Protein AF-A0A496E9L5-F1 (afdb_monomer_lite)

Foldseek 3Di:
DVCCPPVHVPDDQQRVVVVVCVVVVHPDNPSVVLVVQLVPDPDPHSPVVVVVVVVVVVVVVVVVVVVVVVVD

Sequence (72 aa):
DVMGCINNGNMPLKQLAPLLYKIFGVDSKDCYRFYTDIKRRKNESRTYFIDRMQEKLNERMLRDEELERMRK

Secondary structure (DSSP, 8-state):
-GGGTTGGGT--HHHHHHHHHHHHT-----HHHHHHHHHH--SS-TTHHHHHHHHHHHHHHHHHHHHHHHT-

Radius of gyration: 16.72 Å; chains: 1; bounding box: 40×27×43 Å

pLDDT: mean 90.83, std 8.16, range [53.56, 98.5]

Structure (mmCIF, N/CA/C/O backbone):
data_AF-A0A496E9L5-F1
#
_entry.id   AF-A0A496E9L5-F1
#
loop_
_atom_site.group_PDB
_atom_site.id
_atom_site.type_symbol
_atom_site.label_atom_id
_atom_site.label_alt_id
_atom_site.label_comp_id
_atom_site.label_asym_id
_atom_site.label_entity_id
_atom_site.label_seq_id
_atom_site.pdbx_PDB_ins_code
_atom_site.Cartn_x
_atom_site.Cartn_y
_atom_site.Cartn_z
_atom_site.occupancy
_atom_site.B_iso_or_equiv
_atom_site.auth_seq_id
_atom_site.auth_comp_id
_atom_site.auth_asym_id
_atom_site.auth_atom_id
_atom_site.pdbx_PDB_model_num
ATOM 1 N N . ASP A 1 1 ? 11.638 4.660 12.981 1.00 53.56 1 ASP A N 1
ATOM 2 C CA . ASP A 1 1 ? 11.260 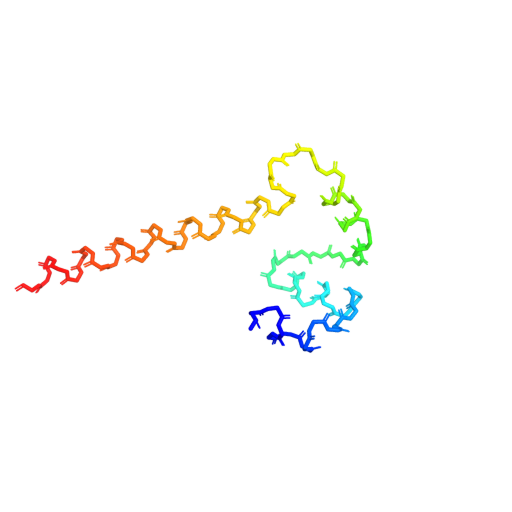5.088 11.625 1.00 53.56 1 ASP A CA 1
ATOM 3 C C . ASP A 1 1 ? 10.490 3.949 10.963 1.00 53.56 1 ASP A C 1
ATOM 5 O O . ASP A 1 1 ? 11.013 2.843 10.890 1.00 53.56 1 ASP A O 1
ATOM 9 N N . VAL A 1 2 ? 9.227 4.175 10.588 1.00 61.81 2 VAL A N 1
ATOM 10 C CA . VAL A 1 2 ? 8.325 3.135 10.039 1.00 61.81 2 VAL A CA 1
ATOM 11 C C . VAL A 1 2 ? 8.802 2.663 8.656 1.00 61.81 2 VAL A C 1
ATOM 13 O O . VAL A 1 2 ? 8.486 1.561 8.213 1.00 61.81 2 VAL A O 1
ATOM 16 N N . MET A 1 3 ? 9.649 3.459 7.996 1.00 62.09 3 MET A N 1
ATOM 17 C CA . MET A 1 3 ? 10.205 3.163 6.673 1.00 62.09 3 MET A CA 1
ATOM 18 C C . MET A 1 3 ? 11.177 1.968 6.662 1.00 62.09 3 MET A C 1
ATOM 20 O O . MET A 1 3 ? 11.509 1.457 5.594 1.00 62.09 3 MET A O 1
ATOM 24 N N . GLY A 1 4 ? 11.605 1.477 7.833 1.00 74.44 4 GLY A N 1
ATOM 25 C CA . GLY A 1 4 ? 12.480 0.308 7.965 1.00 74.44 4 GLY A CA 1
ATOM 26 C C . GLY A 1 4 ? 11.768 -1.051 7.946 1.00 74.44 4 GLY A C 1
ATOM 27 O O . GLY A 1 4 ? 12.433 -2.081 7.853 1.00 74.44 4 GLY A O 1
ATOM 28 N N . CYS A 1 5 ? 10.432 -1.087 8.006 1.00 82.19 5 CYS A N 1
ATOM 29 C CA . CYS A 1 5 ? 9.678 -2.336 8.177 1.00 82.19 5 CYS A CA 1
ATOM 30 C C . CYS A 1 5 ? 9.811 -3.324 7.002 1.00 82.19 5 CYS A C 1
ATOM 32 O O . CYS A 1 5 ? 9.541 -4.510 7.176 1.00 82.19 5 CYS A O 1
ATOM 34 N N . ILE A 1 6 ? 10.245 -2.868 5.820 1.00 80.31 6 ILE A N 1
ATOM 35 C CA . ILE A 1 6 ? 10.502 -3.726 4.654 1.00 80.31 6 ILE A CA 1
ATOM 36 C C . ILE A 1 6 ? 11.969 -3.594 4.245 1.00 80.31 6 ILE A C 1
ATOM 38 O O . ILE A 1 6 ? 12.377 -2.582 3.67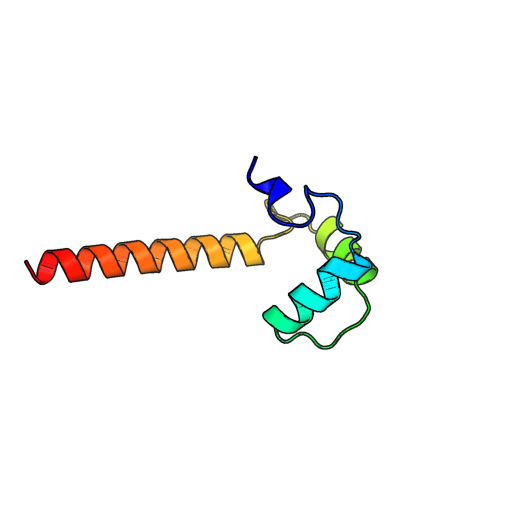4 1.00 80.31 6 ILE A O 1
ATOM 42 N N . ASN A 1 7 ? 12.762 -4.631 4.531 1.00 83.75 7 ASN A N 1
ATOM 43 C CA . ASN A 1 7 ? 14.198 -4.705 4.225 1.00 83.75 7 ASN A CA 1
ATOM 44 C C . ASN A 1 7 ? 14.984 -3.438 4.623 1.00 83.75 7 ASN A C 1
ATOM 46 O O . ASN A 1 7 ? 15.834 -2.964 3.867 1.00 83.75 7 ASN A O 1
ATOM 50 N N . ASN A 1 8 ? 14.659 -2.835 5.771 1.00 86.88 8 ASN A N 1
ATOM 51 C CA . ASN A 1 8 ? 15.317 -1.620 6.254 1.00 86.88 8 ASN A CA 1
ATOM 52 C C . ASN A 1 8 ? 15.270 -0.437 5.259 1.00 86.88 8 ASN A C 1
ATOM 54 O O . ASN A 1 8 ? 16.175 0.392 5.237 1.00 86.88 8 ASN A O 1
ATOM 58 N N . GLY A 1 9 ? 14.251 -0.392 4.392 1.00 83.88 9 GLY A N 1
ATOM 59 C CA . GLY A 1 9 ? 14.108 0.619 3.338 1.00 83.88 9 GLY A CA 1
ATOM 60 C C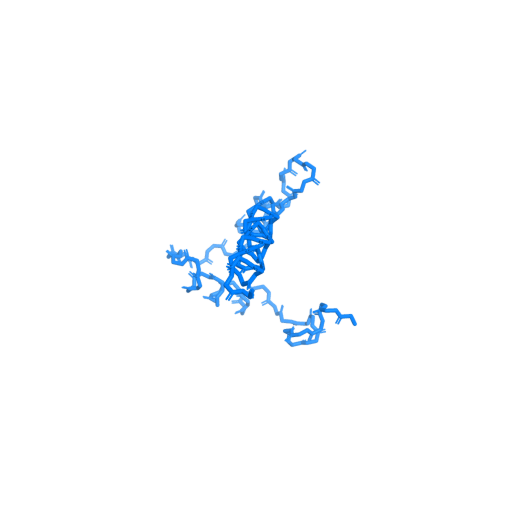 . GLY A 1 9 ? 14.937 0.355 2.073 1.00 83.88 9 GLY A C 1
ATOM 61 O O . GLY A 1 9 ? 14.871 1.135 1.129 1.00 83.88 9 GLY A O 1
ATOM 62 N N . ASN A 1 10 ? 15.680 -0.755 2.009 1.00 88.38 10 ASN A N 1
ATOM 63 C CA . ASN A 1 10 ? 16.616 -1.056 0.920 1.00 88.38 10 ASN A CA 1
ATOM 64 C C . ASN A 1 10 ? 16.072 -2.056 -0.111 1.00 88.38 10 ASN A C 1
ATOM 66 O O . ASN A 1 10 ? 16.818 -2.531 -0.966 1.00 88.38 10 ASN A O 1
ATOM 70 N N . MET A 1 11 ? 14.794 -2.446 -0.035 1.00 90.12 11 MET A N 1
ATOM 71 C CA . MET A 1 11 ? 14.215 -3.366 -1.020 1.00 90.12 11 MET A CA 1
ATOM 72 C C . MET A 1 11 ? 14.147 -2.697 -2.405 1.00 90.12 11 MET A C 1
ATOM 74 O O . MET A 1 11 ? 13.497 -1.659 -2.550 1.00 90.12 11 MET A O 1
ATOM 78 N N . PRO A 1 12 ? 14.742 -3.291 -3.456 1.00 90.69 12 PRO A N 1
ATOM 79 C CA . PRO A 1 12 ? 14.605 -2.777 -4.811 1.00 90.69 12 PRO A CA 1
ATOM 80 C C . PRO A 1 12 ? 13.147 -2.789 -5.276 1.00 90.69 12 PRO A C 1
ATOM 82 O O . PRO A 1 12 ? 12.409 -3.743 -5.025 1.00 90.69 12 PRO A O 1
ATOM 85 N N . LEU A 1 13 ? 12.754 -1.789 -6.071 1.00 90.19 13 LEU A N 1
ATOM 86 C CA . LEU A 1 13 ? 11.390 -1.686 -6.606 1.00 90.19 13 LEU A CA 1
ATOM 87 C C . LEU A 1 13 ? 10.946 -2.950 -7.363 1.00 90.19 13 LEU A C 1
ATOM 89 O O . LEU A 1 13 ? 9.796 -3.359 -7.253 1.00 90.19 13 LEU A O 1
ATOM 93 N N . LYS A 1 14 ? 11.865 -3.604 -8.085 1.00 91.56 14 LYS A N 1
ATOM 94 C CA . LYS A 1 14 ? 11.597 -4.863 -8.800 1.00 91.56 14 LYS A CA 1
ATOM 95 C C . LYS A 1 14 ? 11.207 -6.025 -7.881 1.00 91.56 14 LYS A C 1
ATOM 97 O O . LYS A 1 14 ? 10.550 -6.946 -8.346 1.00 91.56 14 LYS A O 1
ATOM 102 N N . GLN A 1 15 ? 11.627 -6.002 -6.617 1.00 91.56 15 GLN A N 1
ATOM 103 C CA . GLN A 1 15 ? 11.265 -7.012 -5.619 1.00 91.56 15 GLN A CA 1
ATOM 104 C C . GLN A 1 15 ? 10.006 -6.610 -4.848 1.00 91.56 15 GLN A C 1
ATOM 106 O O . GLN A 1 15 ? 9.164 -7.456 -4.566 1.00 91.56 15 GLN A O 1
ATOM 111 N N . LEU A 1 16 ? 9.841 -5.314 -4.569 1.00 91.62 16 LEU A N 1
ATOM 112 C CA . LEU A 1 16 ? 8.674 -4.792 -3.860 1.00 91.62 16 LEU A CA 1
ATOM 113 C C . LEU A 1 16 ? 7.396 -4.839 -4.713 1.00 91.62 16 LEU A C 1
ATOM 115 O O . LEU A 1 16 ? 6.334 -5.222 -4.227 1.00 91.62 16 LEU A O 1
ATOM 119 N N . ALA A 1 17 ? 7.480 -4.458 -5.990 1.00 92.44 17 ALA A N 1
ATOM 120 C CA . ALA A 1 17 ? 6.309 -4.317 -6.853 1.00 92.44 17 ALA A CA 1
ATOM 121 C C . ALA A 1 17 ? 5.513 -5.624 -7.041 1.00 92.44 17 ALA A C 1
ATOM 123 O O . ALA A 1 17 ? 4.297 -5.561 -6.887 1.00 92.44 17 ALA A O 1
ATOM 124 N N . PRO A 1 18 ? 6.127 -6.806 -7.270 1.00 93.25 18 PRO A N 1
ATOM 125 C CA . PRO A 1 18 ? 5.384 -8.068 -7.345 1.00 93.25 18 PRO A CA 1
ATOM 126 C C . PRO A 1 18 ? 4.568 -8.391 -6.086 1.00 93.25 18 PRO A C 1
ATOM 128 O O . PRO A 1 18 ? 3.468 -8.933 -6.188 1.00 93.25 18 PRO A O 1
ATOM 131 N N . LEU A 1 19 ? 5.075 -8.034 -4.900 1.00 92.19 19 LEU A N 1
ATOM 132 C CA . LEU A 1 19 ? 4.346 -8.221 -3.643 1.00 92.19 19 LEU A CA 1
ATOM 133 C C . LEU A 1 19 ? 3.112 -7.316 -3.597 1.00 92.19 19 LEU A C 1
ATOM 135 O O . LEU A 1 19 ? 2.010 -7.779 -3.308 1.00 92.19 19 LEU A O 1
ATOM 139 N N . LEU A 1 20 ? 3.285 -6.041 -3.950 1.00 91.19 20 LEU A N 1
ATOM 140 C CA . LEU A 1 20 ? 2.192 -5.071 -4.009 1.00 91.19 20 LEU A CA 1
ATOM 141 C C . LEU A 1 20 ? 1.155 -5.435 -5.077 1.00 91.19 20 LEU A C 1
ATOM 143 O O . LEU 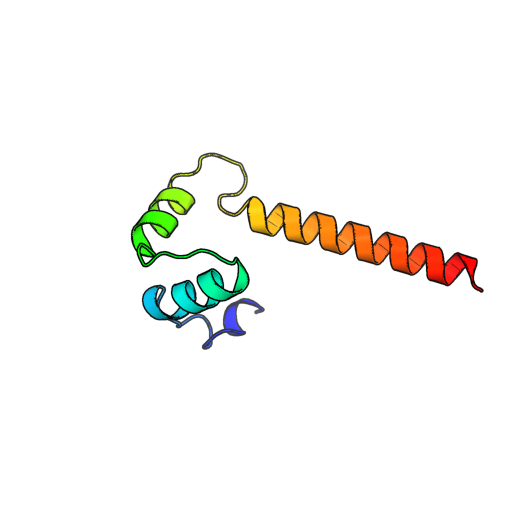A 1 20 ? -0.038 -5.298 -4.838 1.00 91.19 20 LEU A O 1
ATOM 147 N N . TYR A 1 21 ? 1.581 -5.951 -6.227 1.00 93.44 21 TYR A N 1
ATOM 148 C CA . TYR A 1 21 ? 0.689 -6.438 -7.280 1.00 93.44 21 TYR A CA 1
ATOM 149 C C . TYR A 1 21 ? -0.211 -7.562 -6.794 1.00 93.44 21 TYR A C 1
ATOM 151 O O . TYR A 1 21 ? -1.421 -7.501 -6.997 1.00 93.44 21 TYR A O 1
ATOM 159 N N . LYS A 1 22 ? 0.353 -8.533 -6.069 1.00 93.56 22 LYS A N 1
ATOM 160 C CA . LYS A 1 22 ? -0.431 -9.606 -5.457 1.00 93.56 22 LYS A CA 1
ATOM 161 C C . LYS A 1 22 ? -1.441 -9.067 -4.441 1.00 93.56 22 LYS A C 1
ATOM 163 O O . LYS A 1 22 ? -2.581 -9.516 -4.438 1.00 93.56 22 LYS A O 1
ATOM 168 N N . ILE A 1 23 ? -1.040 -8.106 -3.606 1.00 92.50 23 ILE A N 1
ATOM 169 C CA . ILE A 1 23 ? -1.921 -7.484 -2.602 1.00 92.50 23 ILE A CA 1
ATOM 170 C C . ILE A 1 23 ? -3.070 -6.720 -3.270 1.00 92.50 23 ILE A C 1
ATOM 172 O O . ILE A 1 23 ? -4.215 -6.841 -2.849 1.00 92.50 23 ILE A O 1
ATOM 176 N N . PHE A 1 24 ? -2.773 -5.950 -4.316 1.00 89.88 24 PHE A N 1
ATOM 177 C CA . PHE A 1 24 ? -3.756 -5.111 -5.002 1.00 89.88 24 PHE A CA 1
ATOM 178 C C . PHE A 1 24 ? -4.501 -5.825 -6.138 1.00 89.88 24 PHE A C 1
ATOM 180 O O . PHE A 1 24 ? -5.312 -5.192 -6.809 1.00 89.88 24 PHE A O 1
ATOM 187 N N . GLY A 1 25 ? -4.237 -7.115 -6.375 1.00 92.94 25 GLY A N 1
ATOM 188 C CA . GLY A 1 25 ? -4.859 -7.877 -7.462 1.00 92.94 25 GLY A CA 1
ATOM 189 C C . GLY A 1 25 ? -4.522 -7.341 -8.859 1.00 92.94 25 GLY A C 1
ATOM 190 O O . GLY A 1 25 ? -5.340 -7.436 -9.769 1.00 92.94 25 GLY A O 1
ATOM 191 N N . VAL A 1 26 ? -3.342 -6.742 -9.030 1.00 92.44 26 VAL A N 1
ATOM 192 C CA . VAL A 1 26 ? -2.872 -6.189 -10.307 1.00 92.44 26 VAL A CA 1
ATOM 193 C C . VAL A 1 26 ? -2.030 -7.236 -11.025 1.00 92.44 26 VAL A C 1
ATOM 195 O O . VAL A 1 26 ? -1.019 -7.676 -10.489 1.00 92.44 26 VAL A O 1
ATOM 198 N N . ASP A 1 27 ? -2.389 -7.589 -12.257 1.00 93.00 27 ASP A N 1
ATOM 199 C CA . ASP A 1 27 ? -1.525 -8.399 -13.119 1.00 93.00 27 ASP A CA 1
ATOM 200 C C . ASP A 1 27 ? -0.682 -7.489 -14.021 1.00 93.00 27 ASP A C 1
ATOM 202 O O . ASP A 1 27 ? -1.162 -6.910 -14.998 1.00 93.00 27 ASP A O 1
ATOM 206 N N . SER A 1 28 ? 0.579 -7.276 -13.643 1.00 90.75 28 SER A N 1
ATOM 207 C CA . SER A 1 28 ? 1.525 -6.496 -14.437 1.00 90.75 28 SER A CA 1
ATOM 208 C C . SER A 1 28 ? 2.976 -6.792 -14.062 1.00 90.75 28 SER A C 1
ATOM 210 O O . SER A 1 28 ? 3.280 -7.340 -13.003 1.00 90.75 28 SER A O 1
ATOM 212 N N . LYS A 1 29 ? 3.899 -6.380 -14.935 1.00 90.38 29 LYS A N 1
ATOM 213 C CA . LYS A 1 29 ? 5.353 -6.417 -14.713 1.00 90.38 29 LYS A CA 1
ATOM 214 C C . LYS A 1 29 ? 6.010 -5.035 -14.862 1.00 90.38 29 LYS A C 1
ATOM 216 O O . LYS A 1 29 ? 7.219 -4.900 -14.673 1.00 90.38 29 LYS A O 1
ATOM 221 N N . ASP A 1 30 ? 5.222 -3.988 -15.115 1.00 93.25 30 A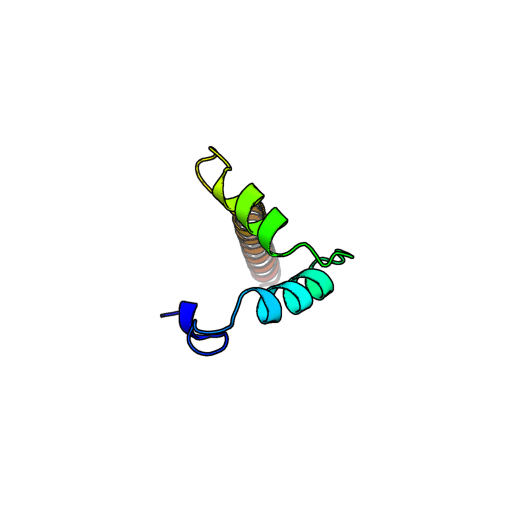SP A N 1
ATOM 222 C CA . ASP A 1 30 ? 5.703 -2.652 -15.495 1.00 93.25 30 ASP A CA 1
ATOM 223 C C . ASP A 1 30 ? 6.019 -1.740 -14.293 1.00 93.25 30 ASP A C 1
ATOM 225 O O . ASP A 1 30 ? 5.595 -0.582 -14.229 1.00 93.25 30 ASP A O 1
ATOM 229 N N . CYS A 1 31 ? 6.779 -2.235 -13.314 1.00 93.94 31 CYS A N 1
ATOM 230 C CA . CYS A 1 31 ? 7.025 -1.522 -12.051 1.00 93.9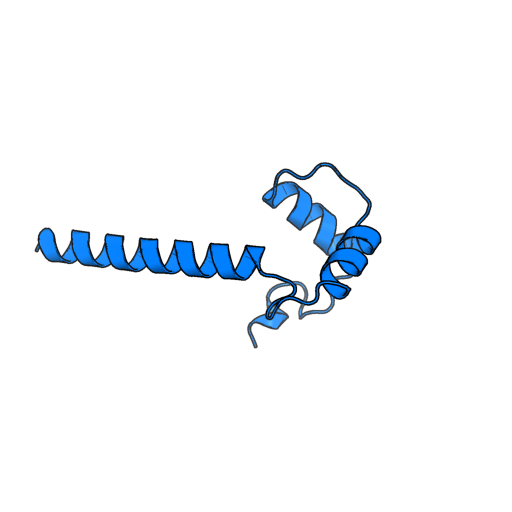4 31 CYS A CA 1
ATOM 231 C C . CYS A 1 31 ? 7.575 -0.097 -12.220 1.00 93.94 31 CYS A C 1
ATOM 233 O O . CYS A 1 31 ? 7.121 0.819 -11.535 1.00 93.94 31 CYS A O 1
ATOM 235 N N . TYR A 1 32 ? 8.479 0.133 -13.177 1.00 94.38 32 TYR A N 1
ATOM 236 C CA . TYR A 1 32 ? 9.017 1.471 -13.441 1.00 94.38 32 TYR A CA 1
ATOM 237 C C . TYR A 1 32 ? 8.043 2.396 -14.168 1.00 94.38 32 TYR A C 1
ATOM 239 O O . TYR A 1 32 ? 8.121 3.611 -13.972 1.00 94.38 32 TYR A O 1
ATOM 247 N N . ARG A 1 33 ? 7.121 1.854 -14.977 1.00 94.62 33 ARG A N 1
ATOM 248 C CA . ARG A 1 33 ? 6.068 2.652 -15.619 1.00 94.62 33 ARG A CA 1
ATOM 249 C C . ARG A 1 33 ? 5.118 3.173 -14.555 1.00 94.62 33 ARG A C 1
ATOM 251 O O . ARG A 1 33 ? 4.968 4.381 -14.437 1.00 94.62 33 ARG A O 1
ATOM 258 N N . PHE A 1 34 ? 4.611 2.289 -13.692 1.00 91.56 34 PHE A N 1
ATOM 259 C CA . PHE A 1 34 ? 3.787 2.697 -12.553 1.00 91.56 34 PHE A CA 1
ATOM 260 C C . PHE A 1 34 ? 4.511 3.681 -11.638 1.00 91.56 34 PHE A C 1
ATOM 262 O O . PHE A 1 34 ? 3.927 4.686 -11.246 1.00 91.56 34 PHE A O 1
ATOM 269 N N . TYR A 1 35 ? 5.787 3.441 -11.328 1.00 92.19 35 TYR A N 1
ATOM 270 C CA . TYR A 1 35 ? 6.576 4.380 -10.531 1.00 92.19 35 TYR A CA 1
ATOM 271 C C . TYR A 1 35 ? 6.696 5.752 -11.205 1.00 92.19 35 TYR A C 1
ATOM 273 O O . TYR A 1 35 ? 6.517 6.779 -10.552 1.00 92.19 35 TYR A O 1
ATOM 281 N N . THR A 1 36 ? 6.960 5.786 -12.512 1.00 95.19 36 THR A N 1
ATOM 282 C CA . THR A 1 36 ? 7.027 7.028 -13.292 1.00 95.19 36 THR A CA 1
ATOM 283 C C . THR A 1 36 ? 5.684 7.747 -13.309 1.00 95.19 36 THR A C 1
ATOM 285 O O . THR A 1 36 ? 5.639 8.956 -13.083 1.00 95.19 36 THR A O 1
ATOM 288 N N . ASP A 1 37 ? 4.595 7.013 -13.511 1.00 92.75 37 ASP A N 1
ATOM 289 C CA . ASP A 1 37 ? 3.238 7.549 -13.527 1.00 92.75 37 ASP A CA 1
ATOM 290 C C . ASP A 1 37 ? 2.874 8.140 -12.160 1.00 92.75 37 ASP A C 1
ATOM 292 O O . ASP A 1 37 ? 2.408 9.275 -12.088 1.00 92.75 37 ASP A O 1
ATOM 296 N N . ILE A 1 38 ? 3.177 7.432 -11.064 1.00 92.44 38 ILE A N 1
ATOM 297 C CA . ILE A 1 38 ? 3.019 7.928 -9.687 1.00 92.44 38 ILE A CA 1
ATOM 298 C C . ILE A 1 38 ? 3.859 9.194 -9.473 1.00 92.44 38 ILE A C 1
ATOM 300 O O . ILE A 1 38 ? 3.347 10.200 -8.983 1.00 92.44 38 ILE A O 1
ATOM 304 N N . LYS A 1 39 ? 5.135 9.181 -9.882 1.00 92.00 39 LYS A N 1
ATOM 305 C CA . LYS A 1 39 ? 6.063 10.316 -9.744 1.00 92.00 39 LYS A CA 1
ATOM 306 C C . LYS A 1 39 ? 5.585 11.565 -10.493 1.00 92.00 39 LYS A C 1
ATOM 308 O O . LYS A 1 39 ? 5.869 12.675 -10.046 1.00 92.00 39 LYS A O 1
ATOM 313 N N . ARG A 1 40 ? 4.883 11.398 -11.618 1.00 94.25 40 ARG A N 1
ATOM 314 C CA . ARG A 1 40 ? 4.404 12.489 -12.486 1.00 94.25 40 ARG A CA 1
ATOM 315 C C . ARG A 1 40 ? 3.072 13.110 -12.051 1.00 94.25 40 ARG A C 1
ATOM 317 O O . ARG A 1 40 ? 2.698 14.141 -12.607 1.00 94.25 40 ARG A O 1
ATOM 324 N N . ARG A 1 41 ? 2.359 12.528 -11.080 1.00 93.31 41 ARG A N 1
ATOM 325 C CA . ARG A 1 41 ? 1.096 13.091 -10.565 1.00 93.31 41 ARG A CA 1
ATOM 326 C C . ARG A 1 41 ? 1.328 14.475 -9.947 1.00 93.31 41 ARG A C 1
ATOM 328 O O . ARG A 1 41 ? 2.311 14.678 -9.234 1.00 93.31 41 ARG A O 1
ATOM 335 N N . LYS A 1 42 ? 0.409 15.407 -10.228 1.00 91.81 42 LYS A N 1
ATOM 336 C CA . LYS A 1 42 ? 0.438 16.808 -9.757 1.00 91.81 42 LYS A CA 1
ATOM 337 C C . LYS A 1 42 ? -0.508 17.086 -8.580 1.00 91.81 42 LYS A C 1
ATOM 339 O O . LYS A 1 42 ? -0.643 18.230 -8.169 1.00 91.81 42 LYS A O 1
ATOM 344 N N . ASN A 1 43 ? -1.177 16.057 -8.074 1.00 87.75 43 ASN A N 1
ATOM 345 C CA . ASN A 1 43 ? -2.029 16.140 -6.893 1.00 87.75 43 ASN A CA 1
ATOM 346 C C . ASN A 1 43 ? -1.185 16.412 -5.638 1.00 87.75 43 ASN A C 1
ATOM 348 O O . ASN A 1 43 ? 0.016 16.133 -5.636 1.00 87.75 43 ASN A O 1
ATOM 352 N N . GLU A 1 44 ? -1.830 16.879 -4.565 1.00 88.12 44 GLU A N 1
ATOM 353 C CA . GLU A 1 44 ? -1.190 17.103 -3.257 1.00 88.12 44 GLU A CA 1
ATOM 354 C C . GLU A 1 44 ? -0.433 15.863 -2.764 1.00 88.12 44 GLU A C 1
ATOM 356 O O . GLU A 1 44 ? 0.685 15.969 -2.266 1.00 88.12 44 GLU A O 1
ATOM 361 N N . SER A 1 45 ? -0.992 14.675 -3.014 1.00 92.19 45 SER A N 1
ATOM 362 C CA . SER A 1 45 ? -0.311 13.403 -2.816 1.00 92.19 45 SER A CA 1
ATOM 363 C C . SER A 1 45 ? -0.191 12.599 -4.105 1.00 92.19 45 SER A C 1
ATOM 365 O O . SER A 1 45 ? -1.157 12.347 -4.834 1.00 92.19 45 SER A O 1
ATOM 367 N N . ARG A 1 46 ? 1.023 12.107 -4.359 1.00 92.38 46 ARG A N 1
ATOM 368 C CA . ARG A 1 46 ? 1.308 11.168 -5.455 1.00 92.38 46 ARG A CA 1
ATOM 369 C C . ARG A 1 46 ? 0.733 9.777 -5.177 1.00 92.38 46 ARG A C 1
ATOM 371 O O . ARG A 1 46 ? 0.439 9.031 -6.116 1.00 92.38 46 ARG A O 1
ATOM 378 N N . THR A 1 47 ? 0.525 9.446 -3.907 1.00 91.38 47 THR A N 1
ATOM 379 C CA . THR A 1 47 ? 0.042 8.155 -3.406 1.00 91.38 47 THR A CA 1
ATOM 380 C C . THR A 1 47 ? -1.394 8.233 -2.891 1.00 91.38 47 THR A C 1
ATOM 382 O O . THR A 1 47 ? -1.745 7.464 -2.007 1.00 91.38 47 THR A O 1
ATOM 385 N N . TYR A 1 48 ? -2.241 9.078 -3.498 1.00 90.31 48 TYR A N 1
ATOM 386 C CA . TYR A 1 48 ? -3.631 9.328 -3.072 1.00 90.31 48 TYR A CA 1
ATOM 387 C C . TYR A 1 48 ? -4.446 8.070 -2.732 1.00 90.31 48 TYR A C 1
ATOM 389 O O . TYR A 1 48 ? -5.315 8.102 -1.871 1.00 90.31 48 TYR A O 1
ATOM 397 N N . PHE A 1 49 ? -4.186 6.949 -3.411 1.00 87.12 49 PHE A N 1
ATOM 398 C CA . PHE A 1 49 ? -4.842 5.680 -3.116 1.00 87.12 49 PHE A CA 1
ATOM 399 C C . PHE A 1 49 ? -4.544 5.184 -1.690 1.00 87.12 49 PHE A C 1
ATOM 401 O O . PHE A 1 49 ? -5.463 4.771 -0.989 1.00 87.12 49 PHE A O 1
ATOM 408 N N . ILE A 1 50 ? -3.284 5.261 -1.250 1.00 90.94 50 ILE A N 1
ATOM 409 C CA . ILE A 1 50 ? -2.876 4.900 0.115 1.00 90.94 50 ILE A CA 1
ATOM 410 C C . ILE A 1 50 ? -3.513 5.852 1.125 1.00 90.94 50 ILE A C 1
ATOM 412 O O . ILE A 1 50 ? -4.041 5.391 2.132 1.00 90.94 50 ILE A O 1
ATOM 416 N N . ASP A 1 51 ? -3.548 7.148 0.819 1.00 93.50 51 ASP A N 1
ATOM 417 C CA . ASP A 1 51 ? -4.145 8.145 1.711 1.00 93.50 51 ASP A CA 1
ATOM 418 C C . ASP A 1 51 ? -5.641 7.874 1.905 1.00 93.50 51 ASP A C 1
ATOM 420 O O . ASP A 1 51 ? -6.129 7.810 3.030 1.00 93.50 51 ASP A O 1
ATOM 424 N N . ARG A 1 52 ? -6.365 7.584 0.815 1.00 94.38 52 ARG A N 1
ATOM 425 C CA . ARG A 1 52 ? -7.780 7.192 0.881 1.00 94.38 52 ARG A CA 1
ATOM 426 C C . ARG A 1 52 ? -7.997 5.893 1.652 1.00 94.38 52 ARG A C 1
ATOM 428 O O . ARG A 1 52 ? -8.984 5.781 2.376 1.00 94.38 52 ARG A O 1
ATOM 435 N N . MET A 1 53 ? -7.109 4.908 1.510 1.00 93.56 53 MET A N 1
ATOM 436 C CA . MET A 1 53 ? -7.187 3.681 2.310 1.00 93.56 53 MET A CA 1
ATOM 437 C C . MET A 1 53 ? -6.979 3.967 3.798 1.00 93.56 53 MET A C 1
ATOM 439 O O . MET A 1 53 ? -7.728 3.438 4.617 1.00 93.56 53 MET A O 1
ATOM 443 N N . GLN A 1 54 ? -6.010 4.817 4.145 1.00 95.62 54 GLN A N 1
ATOM 444 C CA . GLN A 1 54 ? -5.768 5.240 5.522 1.00 95.62 54 GLN A CA 1
ATOM 445 C C . GLN A 1 54 ? -6.996 5.952 6.102 1.00 95.62 54 GLN A C 1
ATOM 447 O O . GLN A 1 54 ? -7.453 5.589 7.184 1.00 95.62 54 GLN A O 1
ATOM 452 N N . GLU A 1 55 ? -7.566 6.920 5.379 1.00 97.31 55 GLU A N 1
ATOM 453 C CA . GLU A 1 55 ? -8.788 7.628 5.786 1.00 97.31 55 GLU A CA 1
ATOM 454 C C . GLU A 1 55 ? -9.930 6.647 6.076 1.00 97.31 55 GLU A C 1
ATOM 456 O O . GLU A 1 55 ? -10.524 6.678 7.153 1.00 97.31 55 GLU A O 1
ATOM 461 N N . LYS A 1 56 ? -10.202 5.720 5.149 1.00 97.94 56 LYS A N 1
ATOM 462 C CA . LYS A 1 56 ? -11.289 4.741 5.290 1.00 97.94 56 LYS A CA 1
ATOM 463 C C . LYS A 1 56 ? -11.063 3.753 6.428 1.00 97.94 56 LYS A C 1
ATOM 465 O O . LYS A 1 56 ? -12.029 3.341 7.074 1.00 97.94 56 LYS A O 1
ATOM 470 N N . LEU A 1 57 ? -9.813 3.369 6.676 1.00 97.88 57 LEU A N 1
ATOM 471 C CA . LEU A 1 57 ? -9.464 2.512 7.803 1.00 97.88 57 LEU A CA 1
ATOM 472 C C . LEU A 1 57 ? -9.691 3.241 9.133 1.00 97.88 57 LEU A C 1
ATOM 474 O O . LEU A 1 57 ? -10.307 2.674 10.032 1.00 97.88 57 LEU A O 1
ATOM 478 N N . ASN A 1 58 ? -9.280 4.506 9.231 1.00 98.31 58 ASN A N 1
ATOM 479 C CA . ASN A 1 58 ? -9.515 5.335 10.415 1.00 98.31 58 ASN A CA 1
ATOM 480 C C . ASN A 1 58 ? -11.011 5.553 10.675 1.00 98.31 58 ASN A C 1
ATOM 482 O O . ASN A 1 58 ? -11.466 5.370 11.801 1.00 98.31 58 ASN A O 1
ATOM 486 N N . GLU A 1 59 ? -11.800 5.857 9.639 1.00 98.50 59 GLU A N 1
ATOM 487 C CA . GLU A 1 59 ? -13.265 5.944 9.749 1.00 98.50 59 GLU A CA 1
ATOM 488 C C . GLU A 1 59 ? -13.878 4.648 10.294 1.00 98.50 59 GLU A C 1
ATOM 490 O O . GLU A 1 59 ? -14.835 4.683 11.066 1.00 98.50 59 GLU A O 1
ATOM 495 N N . ARG A 1 60 ? -13.357 3.488 9.878 1.00 98.19 60 ARG A N 1
ATOM 496 C CA . ARG A 1 60 ? -13.829 2.197 10.378 1.00 98.19 60 ARG A CA 1
ATOM 497 C C . ARG A 1 60 ? -13.491 2.006 11.853 1.00 98.19 60 ARG A C 1
ATOM 499 O O . ARG A 1 60 ? -14.384 1.618 12.593 1.00 98.19 60 ARG A O 1
ATOM 506 N N . MET A 1 61 ? -12.263 2.314 12.266 1.00 98.50 61 MET A N 1
ATOM 507 C CA . MET A 1 61 ? -11.855 2.211 13.672 1.00 98.50 61 MET A CA 1
ATOM 508 C C . MET A 1 61 ? -12.734 3.082 14.577 1.00 98.50 61 MET A C 1
ATOM 510 O O . MET A 1 61 ? -13.217 2.597 15.592 1.00 98.50 61 MET A O 1
ATOM 514 N N . LEU A 1 62 ? -13.046 4.315 14.160 1.00 98.19 62 LEU A N 1
ATOM 515 C CA . LEU A 1 62 ? -13.959 5.191 14.905 1.00 98.19 62 LEU A CA 1
ATOM 516 C C . LEU A 1 62 ? -15.363 4.587 15.056 1.00 98.19 62 LEU A C 1
ATOM 518 O O . LEU A 1 62 ? -15.917 4.588 16.152 1.00 98.19 62 LEU A O 1
ATOM 522 N N . ARG A 1 63 ? -15.928 4.027 13.978 1.00 97.75 63 ARG A N 1
ATOM 523 C CA . ARG A 1 63 ? -17.234 3.346 14.044 1.00 97.75 63 ARG A CA 1
ATOM 524 C C . ARG A 1 63 ? -17.205 2.130 14.967 1.00 97.75 63 ARG A C 1
ATOM 526 O O . ARG A 1 63 ? -18.165 1.901 15.698 1.00 97.75 63 ARG A O 1
ATOM 533 N N . ASP A 1 64 ? -16.128 1.352 14.921 1.00 97.94 64 ASP A N 1
ATOM 534 C CA . ASP A 1 64 ? -15.966 0.174 15.772 1.00 97.94 64 ASP A CA 1
ATOM 535 C C . ASP A 1 64 ? -15.907 0.595 17.260 1.00 97.94 64 ASP A C 1
ATOM 537 O O . ASP A 1 64 ? -16.626 0.027 18.084 1.00 97.94 64 ASP A O 1
ATOM 541 N N . GLU A 1 65 ? -15.173 1.664 17.596 1.00 97.69 65 GLU A N 1
ATOM 542 C CA . GLU A 1 65 ? -15.131 2.241 18.951 1.00 97.69 65 GLU A CA 1
ATOM 543 C C . GLU A 1 65 ? -16.496 2.772 19.427 1.00 97.69 65 GLU A C 1
ATOM 545 O O . GLU A 1 65 ? -16.869 2.590 20.589 1.00 97.69 65 GLU A O 1
ATOM 550 N N . GLU A 1 66 ? -17.266 3.429 18.556 1.00 97.56 66 GLU A N 1
ATOM 551 C CA . GLU A 1 66 ? -18.620 3.903 18.873 1.00 97.56 66 GLU A CA 1
ATOM 552 C C . GLU A 1 66 ? -19.570 2.740 19.184 1.00 97.56 66 GLU A C 1
ATOM 554 O O . GLU A 1 66 ? -20.302 2.783 20.176 1.00 97.56 66 GLU A O 1
ATOM 559 N N . LEU A 1 67 ? -19.524 1.672 18.383 1.00 97.06 67 LEU A N 1
ATOM 560 C CA . LEU A 1 67 ? -20.317 0.461 18.608 1.00 97.06 67 LEU A CA 1
ATOM 561 C C . LEU A 1 67 ? -19.943 -0.232 19.923 1.00 97.06 67 LEU A C 1
ATOM 563 O O . LEU A 1 67 ? -20.823 -0.732 20.624 1.00 97.06 67 LEU A O 1
ATOM 567 N N . GLU A 1 68 ? -18.660 -0.259 20.282 1.00 97.19 68 GLU A N 1
ATOM 568 C CA . GLU A 1 68 ? -18.208 -0.779 21.575 1.00 97.19 68 GLU A CA 1
ATOM 569 C C . GLU A 1 68 ? -18.716 0.058 22.752 1.00 97.19 68 GLU A C 1
ATOM 571 O O . GLU A 1 68 ? -19.085 -0.510 23.782 1.00 97.19 68 GLU A O 1
ATOM 576 N N . ARG A 1 69 ? -18.789 1.389 22.609 1.00 95.44 69 ARG A N 1
ATOM 577 C CA . ARG A 1 69 ? -19.369 2.276 23.633 1.00 95.44 69 ARG A CA 1
ATOM 578 C C . ARG A 1 69 ? -20.866 2.053 23.807 1.00 95.44 69 ARG A C 1
ATOM 580 O O . ARG A 1 69 ? -21.320 2.049 24.939 1.00 95.44 69 ARG A O 1
ATOM 587 N N . MET A 1 70 ? -21.612 1.833 22.724 1.00 94.56 70 MET A N 1
ATOM 588 C CA . MET A 1 70 ? -23.059 1.560 22.789 1.00 94.56 70 MET A CA 1
ATOM 589 C C . MET A 1 70 ? -23.402 0.211 23.437 1.00 94.56 70 MET A C 1
ATOM 591 O O . MET A 1 70 ? -24.542 -0.003 23.839 1.00 94.56 70 MET A O 1
ATOM 595 N N . ARG A 1 71 ? -22.443 -0.721 23.492 1.00 93.06 71 ARG A N 1
ATOM 596 C CA . ARG A 1 71 ? -22.611 -2.046 24.111 1.00 93.06 71 ARG A CA 1
ATOM 597 C C . ARG A 1 71 ? -22.325 -2.063 25.616 1.00 93.06 71 ARG A C 1
ATOM 599 O O . ARG A 1 71 ? -22.633 -3.071 26.249 1.00 93.06 71 ARG A O 1
ATOM 606 N N . LYS A 1 72 ? -21.692 -1.018 26.152 1.00 76.50 72 LYS A N 1
ATOM 607 C CA . LYS A 1 72 ? -21.416 -0.843 27.584 1.00 76.50 72 LYS A CA 1
ATOM 608 C C . LYS A 1 72 ? -22.536 -0.051 28.242 1.00 76.50 72 LYS A C 1
ATOM 610 O O . LYS A 1 72 ? -22.828 -0.373 29.411 1.00 76.50 72 LYS A O 1
#